Protein AF-A0A2D4NK34-F1 (afdb_monomer)

Radius of gyration: 17.91 Å; Cα contacts (8 Å, |Δi|>4): 141; chains: 1; bounding box: 35×39×52 Å

Mean predicted aligned error: 7.27 Å

Nearest PDB structures (foldseek):
  4d4g-assembly1_A  TM=7.887E-01  e=6.714E-03  Planktothrix agardhii
  5ja1-assembly1_A  TM=7.397E-01  e=1.393E-02  Escherichia coli K-12
  5ja2-assembly1_A  TM=7.345E-01  e=1.473E-02  Escherichia coli K-12
  4dg8-assembly1_A  TM=6.277E-01  e=9.945E-03  Pseudomonas aeruginosa PAO1
  2vsq-assembly1_A  TM=4.769E-01  e=7.512E-03  Bacillus subtilis

Structure (mmCIF, N/CA/C/O backbone):
data_AF-A0A2D4NK34-F1
#
_entry.id   AF-A0A2D4NK34-F1
#
loop_
_atom_site.group_PDB
_atom_site.id
_atom_site.type_symbol
_atom_site.label_atom_id
_atom_site.label_alt_id
_atom_site.label_comp_id
_atom_site.label_asym_id
_atom_site.label_entity_id
_atom_site.label_seq_id
_atom_site.pdbx_PDB_ins_code
_atom_site.Cartn_x
_atom_site.Cartn_y
_atom_site.Cartn_z
_atom_site.occupancy
_atom_site.B_iso_or_equiv
_atom_site.auth_seq_id
_atom_site.auth_comp_id
_atom_site.auth_asym_id
_atom_site.auth_atom_id
_atom_site.pdbx_PDB_model_num
ATOM 1 N N . VAL A 1 1 ? -7.412 9.549 24.185 1.00 51.38 1 VAL A N 1
ATOM 2 C CA . VAL A 1 1 ? -6.740 9.141 22.927 1.00 51.38 1 VAL A CA 1
ATOM 3 C C . VAL A 1 1 ? -5.650 10.134 22.514 1.00 51.38 1 VAL A C 1
ATOM 5 O O . VAL A 1 1 ? -4.539 9.697 22.290 1.00 51.38 1 VAL A O 1
ATOM 8 N N . GLN A 1 2 ? -5.873 11.460 22.522 1.00 53.38 2 GLN A N 1
ATOM 9 C CA . GLN A 1 2 ? -4.809 12.443 22.195 1.00 53.38 2 GLN A CA 1
ATOM 10 C C . GLN A 1 2 ? -3.695 12.633 23.252 1.00 53.38 2 GLN A C 1
ATOM 12 O O . GLN A 1 2 ? -2.716 13.321 22.980 1.00 53.38 2 GLN A O 1
ATOM 17 N N . SER A 1 3 ? -3.830 12.056 24.449 1.00 61.41 3 SER A N 1
ATOM 18 C CA . SER A 1 3 ? -2.862 12.182 25.550 1.00 61.41 3 SER A CA 1
ATOM 19 C C . SER A 1 3 ? -1.783 11.094 25.569 1.00 61.41 3 SER A C 1
ATOM 21 O O . SER A 1 3 ? -0.852 11.203 26.359 1.00 61.41 3 SER A O 1
ATOM 23 N N . ASP A 1 4 ? -1.920 10.047 24.749 1.00 72.12 4 ASP A N 1
ATOM 24 C CA . ASP A 1 4 ? -0.941 8.964 24.631 1.00 72.12 4 ASP A CA 1
ATOM 25 C C . ASP A 1 4 ? -0.081 9.197 23.375 1.00 72.12 4 ASP A C 1
ATOM 27 O O . ASP A 1 4 ? -0.605 9.106 22.259 1.00 72.12 4 ASP A O 1
ATOM 31 N N . PRO A 1 5 ? 1.221 9.509 23.525 1.00 68.56 5 PRO A N 1
ATOM 32 C CA . PRO A 1 5 ? 2.119 9.748 22.399 1.00 68.56 5 PRO A CA 1
ATOM 33 C C . PRO A 1 5 ? 2.187 8.577 21.414 1.00 68.56 5 PRO A C 1
ATOM 35 O O . PRO A 1 5 ? 2.393 8.804 20.226 1.00 68.56 5 PRO A O 1
ATOM 38 N N . LEU A 1 6 ? 1.982 7.337 21.875 1.00 70.69 6 LEU A N 1
ATOM 39 C CA . LEU A 1 6 ? 2.080 6.141 21.030 1.00 70.69 6 LEU A CA 1
ATOM 40 C C . LEU A 1 6 ? 0.896 5.982 20.071 1.00 70.69 6 LEU A C 1
ATOM 42 O O . LEU A 1 6 ? 1.003 5.280 19.069 1.00 70.69 6 LEU A O 1
ATOM 46 N N . GLN A 1 7 ? -0.231 6.630 20.365 1.00 68.75 7 GLN A N 1
ATOM 47 C CA . GLN A 1 7 ? -1.444 6.567 19.545 1.00 68.75 7 GLN A CA 1
ATOM 48 C C . GLN A 1 7 ? -1.642 7.834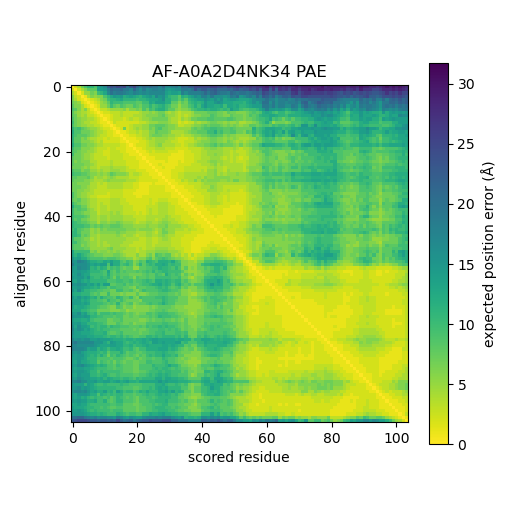 18.707 1.00 68.75 7 GLN A C 1
ATOM 50 O O . GLN A 1 7 ? -2.658 7.978 18.021 1.00 68.75 7 GLN A O 1
ATOM 55 N N . ARG A 1 8 ? -0.691 8.777 18.763 1.00 73.69 8 ARG A N 1
ATOM 56 C CA . ARG A 1 8 ? -0.810 10.070 18.097 1.00 73.69 8 ARG A CA 1
ATOM 57 C C . ARG A 1 8 ? -0.196 10.019 16.702 1.00 73.69 8 ARG A C 1
ATOM 59 O O . ARG A 1 8 ? 0.990 9.777 16.531 1.00 73.69 8 ARG A O 1
ATOM 66 N N . PHE A 1 9 ? -1.012 10.311 15.695 1.00 81.38 9 PHE A N 1
ATOM 67 C CA . PHE A 1 9 ? -0.519 10.623 14.359 1.00 81.38 9 PHE A CA 1
ATOM 68 C C . PHE A 1 9 ? -0.089 12.095 14.316 1.00 81.38 9 PHE A C 1
ATOM 70 O O . PHE A 1 9 ? -0.936 12.986 14.351 1.00 81.38 9 PHE A O 1
ATOM 77 N N . ASP A 1 10 ? 1.219 12.348 14.248 1.00 83.06 10 ASP A N 1
ATOM 78 C CA . ASP A 1 10 ? 1.786 13.708 14.221 1.00 83.06 10 ASP A CA 1
ATOM 79 C C . ASP A 1 10 ? 1.606 14.428 12.875 1.00 83.06 10 ASP A C 1
ATOM 81 O O . ASP A 1 10 ? 1.785 15.642 12.782 1.00 83.06 10 ASP A O 1
ATOM 85 N N . GLY A 1 11 ? 1.198 13.691 11.840 1.00 84.88 11 GLY A N 1
ATOM 86 C CA . GLY A 1 11 ? 1.027 14.213 10.494 1.00 84.88 11 GLY A CA 1
ATOM 87 C C . GLY A 1 11 ? 2.271 14.069 9.622 1.00 84.88 11 GLY A C 1
ATOM 88 O O . GLY A 1 11 ? 3.400 13.914 10.076 1.00 84.88 11 GLY A O 1
ATOM 89 N N . TYR A 1 12 ? 2.039 14.124 8.321 1.00 83.88 12 TYR A N 1
ATOM 90 C CA . TYR A 1 12 ? 3.038 14.339 7.292 1.00 83.88 12 TYR A CA 1
ATOM 91 C C . TYR A 1 12 ? 3.352 15.829 7.142 1.00 83.88 12 TYR A C 1
ATOM 93 O O . TYR A 1 12 ? 2.527 16.694 7.452 1.00 83.88 12 TYR A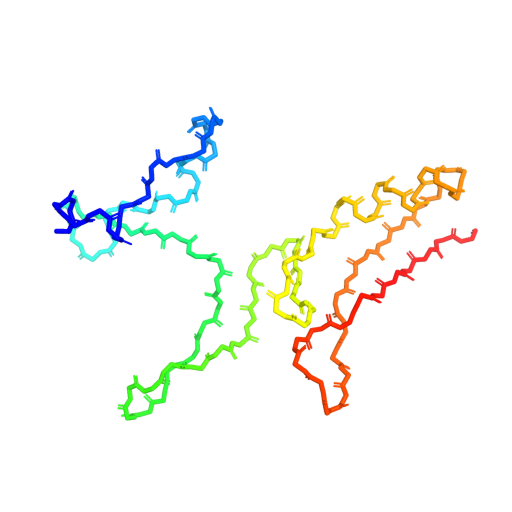 O 1
ATOM 101 N N . LEU A 1 13 ? 4.520 16.108 6.556 1.00 85.38 13 LEU A N 1
ATOM 102 C CA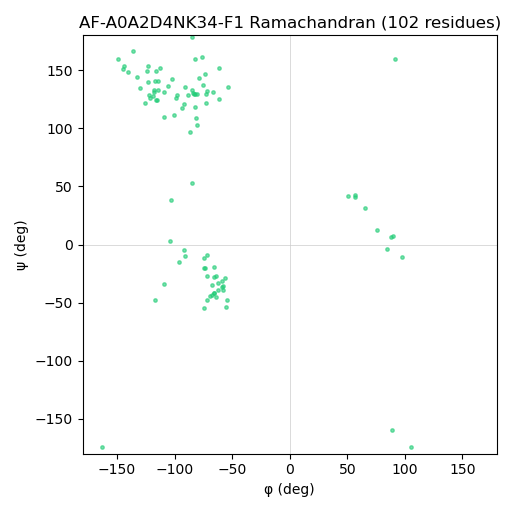 . LEU A 1 13 ? 4.937 17.454 6.148 1.00 85.38 13 LEU A CA 1
ATOM 103 C C . LEU A 1 13 ? 3.947 18.091 5.160 1.00 85.38 13 LEU A C 1
ATOM 105 O O . LEU A 1 13 ? 3.700 19.292 5.211 1.00 85.38 13 LEU A O 1
ATOM 109 N N . ASN A 1 14 ? 3.357 17.287 4.270 1.00 85.19 14 ASN A N 1
ATOM 110 C CA . ASN A 1 14 ? 2.273 17.742 3.410 1.00 85.19 14 ASN A CA 1
ATOM 111 C C . ASN A 1 14 ? 0.947 17.716 4.185 1.00 85.19 14 ASN A C 1
ATOM 113 O O . ASN A 1 14 ? 0.325 16.665 4.348 1.00 85.19 14 ASN A O 1
ATOM 117 N N . HIS A 1 15 ? 0.490 18.891 4.611 1.00 82.19 15 HIS A N 1
ATOM 118 C CA . HIS A 1 15 ? -0.750 19.039 5.368 1.00 82.19 15 HIS A CA 1
ATOM 119 C C . HIS A 1 15 ? -1.999 18.526 4.637 1.00 82.19 15 HIS A C 1
ATOM 121 O O . HIS A 1 15 ? -2.907 18.007 5.289 1.00 82.19 15 HIS A O 1
ATOM 127 N N . GLU A 1 16 ? -2.059 18.603 3.305 1.00 86.31 16 GLU A N 1
ATOM 128 C CA . GLU A 1 16 ? -3.206 18.077 2.555 1.00 86.31 16 GLU A CA 1
ATOM 129 C C . GLU A 1 16 ? -3.289 16.549 2.638 1.00 86.31 16 GLU A C 1
ATOM 131 O O . GLU A 1 16 ? -4.383 15.983 2.725 1.00 86.31 16 GLU A O 1
ATOM 136 N N . ALA A 1 17 ? -2.140 15.868 2.682 1.00 83.81 17 ALA A N 1
ATOM 137 C CA . ALA A 1 17 ? -2.085 14.418 2.839 1.00 83.81 17 ALA A CA 1
ATOM 138 C C . ALA A 1 17 ? -2.615 13.965 4.212 1.00 83.81 17 ALA A C 1
ATOM 140 O O . ALA A 1 17 ? -3.180 12.876 4.325 1.00 83.81 17 ALA A O 1
ATOM 141 N N . ASN A 1 18 ? -2.513 14.814 5.240 1.00 84.38 18 ASN A N 1
ATOM 142 C CA . ASN A 1 18 ? -2.996 14.503 6.590 1.00 84.38 18 ASN A CA 1
ATOM 143 C C . ASN A 1 18 ? -4.516 14.368 6.626 1.00 84.38 18 ASN A C 1
ATOM 145 O O . ASN A 1 18 ? -5.042 13.434 7.229 1.00 84.38 18 ASN A O 1
ATOM 149 N N . ASN A 1 19 ? -5.225 15.252 5.921 1.00 85.81 19 ASN A N 1
ATOM 150 C CA . ASN A 1 19 ? -6.684 15.203 5.850 1.00 85.81 19 ASN A CA 1
ATOM 151 C C . ASN A 1 19 ? -7.195 13.932 5.162 1.00 85.81 19 ASN A C 1
ATOM 153 O O . ASN A 1 19 ? -8.281 13.470 5.493 1.00 85.81 19 ASN A O 1
ATOM 157 N N . LYS A 1 20 ? -6.405 13.331 4.263 1.00 86.88 20 LYS A N 1
ATOM 158 C CA . LYS A 1 20 ? -6.744 12.048 3.627 1.00 86.88 20 LYS A CA 1
ATOM 159 C C . LYS A 1 20 ? -6.572 10.847 4.562 1.00 86.88 20 LYS A C 1
ATOM 161 O O . LYS A 1 20 ? -7.142 9.796 4.292 1.00 86.88 20 LYS A O 1
ATOM 166 N N . LYS A 1 21 ? -5.781 10.971 5.635 1.00 88.88 21 LYS A N 1
ATOM 167 C CA . LYS A 1 21 ? -5.520 9.887 6.597 1.00 88.88 21 LYS A CA 1
ATOM 168 C C . LYS A 1 21 ? -6.394 9.922 7.841 1.00 88.88 21 LYS A C 1
ATOM 170 O O . LYS A 1 21 ? -6.447 8.920 8.545 1.00 88.88 21 LYS A O 1
ATOM 175 N N . ILE A 1 22 ? -7.068 11.034 8.116 1.00 90.69 22 ILE A N 1
ATOM 176 C CA . ILE A 1 22 ? -7.919 11.181 9.295 1.00 90.69 22 ILE A CA 1
ATOM 177 C C . ILE A 1 22 ? -9.384 11.202 8.872 1.00 90.69 22 ILE A C 1
ATOM 179 O O . ILE A 1 22 ? -9.860 12.183 8.298 1.00 90.69 22 ILE A O 1
ATOM 183 N N . ALA A 1 23 ? -10.103 10.132 9.203 1.00 91.19 23 ALA A N 1
ATOM 184 C CA . ALA A 1 23 ? -11.558 10.112 9.149 1.00 91.19 23 ALA A CA 1
ATOM 185 C C . ALA A 1 23 ? -12.125 10.822 10.388 1.00 91.19 23 ALA A C 1
ATOM 187 O O . ALA A 1 23 ? -11.556 10.721 11.476 1.00 91.19 23 ALA A O 1
ATOM 188 N N . ARG A 1 24 ? -13.229 11.553 10.219 1.00 91.56 24 ARG A N 1
ATOM 189 C CA . ARG A 1 24 ? -13.935 12.274 11.289 1.00 91.56 24 ARG A CA 1
ATOM 190 C C . ARG A 1 24 ? -15.384 11.808 11.344 1.00 91.56 24 ARG A C 1
ATOM 192 O O . ARG A 1 24 ? -15.908 11.409 10.307 1.00 91.56 24 ARG A O 1
ATOM 199 N N . ASP A 1 25 ? -16.003 11.907 12.515 1.00 93.44 25 ASP A N 1
ATOM 200 C CA . ASP A 1 25 ? -17.408 11.542 12.736 1.00 93.44 25 ASP A CA 1
ATOM 201 C C . ASP A 1 25 ? -17.711 10.072 12.349 1.00 93.44 25 ASP A C 1
ATOM 203 O O . ASP A 1 25 ? -18.707 9.779 11.691 1.00 93.44 25 ASP A O 1
ATOM 207 N N . VAL A 1 26 ? -16.819 9.146 12.715 1.00 93.06 26 VAL A N 1
ATOM 208 C CA . VAL A 1 26 ? -16.822 7.729 12.311 1.00 93.06 26 VAL A CA 1
ATOM 209 C C . VAL A 1 26 ? -17.900 6.930 13.038 1.00 93.06 26 VAL A C 1
ATOM 211 O O . VAL A 1 26 ? -18.719 6.280 12.391 1.00 93.06 26 VAL A O 1
ATOM 214 N N . PHE A 1 27 ? -17.912 6.965 14.373 1.00 92.69 27 PHE A N 1
ATOM 215 C CA . PHE A 1 27 ? -18.954 6.317 15.179 1.00 92.69 27 PHE A CA 1
ATOM 216 C C . PHE A 1 27 ? -19.870 7.354 15.832 1.00 92.69 27 PHE A C 1
ATOM 218 O O . PHE A 1 27 ? -21.068 7.122 15.993 1.00 92.69 27 PHE A O 1
ATOM 225 N N . THR A 1 28 ? -19.312 8.506 16.204 1.00 95.19 28 THR A N 1
ATOM 226 C CA . THR A 1 28 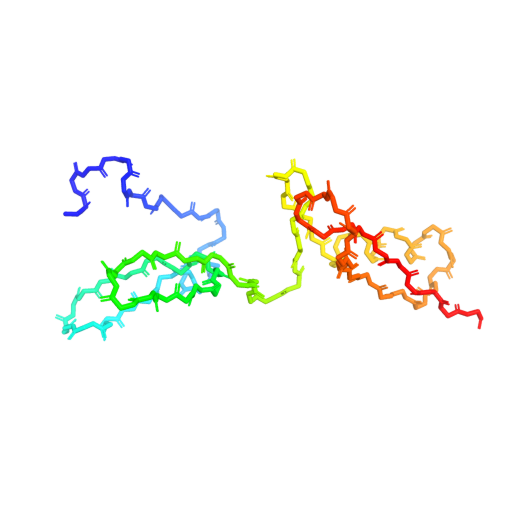? -20.000 9.608 16.878 1.00 95.19 28 THR A CA 1
ATOM 227 C C . THR A 1 28 ? -19.461 10.954 16.416 1.00 95.19 28 THR A C 1
ATOM 229 O O . THR A 1 28 ? -18.293 11.096 16.071 1.00 95.19 28 THR A O 1
ATOM 232 N N . LYS A 1 29 ? -20.306 11.987 16.444 1.00 94.50 29 LYS A N 1
ATOM 233 C CA . LYS A 1 29 ? -19.889 13.329 16.033 1.00 94.50 29 LYS A CA 1
ATOM 234 C C . LYS A 1 29 ? -18.748 13.856 16.917 1.00 94.50 29 LYS A C 1
ATOM 236 O O . LYS A 1 29 ? -18.898 13.949 18.134 1.00 94.50 29 LYS A O 1
ATOM 241 N N . GLY A 1 30 ? -17.648 14.254 16.290 1.00 90.00 30 GLY A N 1
ATOM 242 C CA . GLY A 1 30 ? -16.432 14.783 16.900 1.00 90.00 30 GLY A CA 1
ATOM 243 C C . GLY A 1 30 ? -15.317 13.756 17.098 1.00 90.00 30 GLY A C 1
ATOM 244 O O . GLY A 1 30 ? -14.194 14.163 17.407 1.00 90.00 30 GLY A O 1
ATOM 245 N N . ASP A 1 31 ? -15.578 12.457 16.918 1.00 90.69 31 ASP A N 1
ATOM 246 C CA . ASP A 1 31 ? -14.518 11.450 16.973 1.00 90.69 31 ASP A CA 1
ATOM 247 C C . ASP A 1 31 ? -13.662 11.450 15.696 1.00 90.69 31 ASP A C 1
ATOM 249 O O . ASP A 1 31 ? -14.021 12.018 14.659 1.00 90.69 31 ASP A O 1
ATOM 253 N N . THR A 1 32 ? -12.468 10.862 15.797 1.00 89.75 32 THR A N 1
ATOM 254 C CA . THR A 1 32 ? -11.557 10.721 14.660 1.00 89.75 32 THR A CA 1
ATOM 255 C C . THR A 1 32 ? -10.874 9.362 14.676 1.00 89.75 32 THR A C 1
ATOM 257 O O . THR A 1 32 ? -10.601 8.811 15.744 1.00 89.75 32 THR A O 1
ATOM 260 N N . ALA A 1 33 ? -10.578 8.836 13.490 1.00 89.62 33 ALA A N 1
ATOM 261 C CA . ALA A 1 33 ? -9.841 7.592 13.312 1.00 89.62 33 ALA A CA 1
ATOM 262 C C . ALA A 1 33 ? -8.739 7.762 12.264 1.00 89.62 33 ALA A C 1
ATOM 264 O O . ALA A 1 33 ? -8.911 8.456 11.259 1.00 89.62 33 ALA A O 1
ATOM 265 N N . TYR A 1 34 ? -7.608 7.097 12.493 1.00 90.12 34 TYR A N 1
ATOM 266 C CA . TYR A 1 34 ? -6.536 7.005 11.512 1.00 90.12 34 TYR A CA 1
ATOM 267 C C . TYR A 1 34 ? -6.822 5.885 10.509 1.00 90.12 34 TYR A C 1
ATOM 269 O O . TYR A 1 34 ? -7.088 4.743 10.885 1.00 90.12 34 TYR A O 1
ATOM 277 N N . LEU A 1 35 ? -6.730 6.207 9.223 1.00 90.06 35 LEU A N 1
ATOM 278 C CA . LEU A 1 35 ? -6.914 5.267 8.125 1.00 90.06 35 LEU A CA 1
ATOM 279 C C . LEU A 1 35 ? -5.587 4.564 7.808 1.00 90.06 35 LEU A C 1
ATOM 281 O O . LEU A 1 35 ? -4.754 5.077 7.047 1.00 90.06 35 LEU A O 1
ATOM 285 N N . SER A 1 36 ? -5.403 3.361 8.364 1.00 86.69 36 SER A N 1
ATOM 286 C CA . SER A 1 36 ? -4.218 2.526 8.104 1.00 86.69 36 SER A CA 1
ATOM 287 C C . SER A 1 36 ? -4.056 2.193 6.618 1.00 86.69 36 SER A C 1
ATOM 289 O O . SER A 1 36 ? -2.941 2.227 6.100 1.00 86.69 36 SER A O 1
ATOM 291 N N . GLY A 1 37 ? -5.175 1.970 5.918 1.00 85.94 37 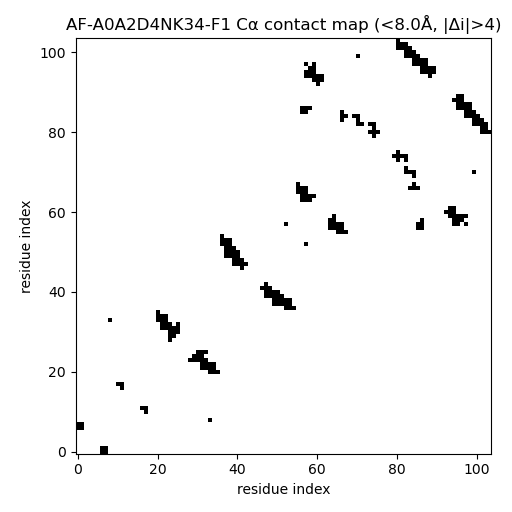GLY A N 1
ATOM 292 C CA . GLY A 1 37 ? -5.210 1.479 4.538 1.00 85.94 37 GLY A CA 1
ATOM 293 C C . GLY A 1 37 ? -5.197 -0.049 4.431 1.00 85.94 37 GLY A C 1
ATOM 294 O O . GLY A 1 37 ? -5.109 -0.572 3.323 1.00 85.94 37 GLY A O 1
ATOM 295 N N . ASP A 1 38 ? -5.286 -0.759 5.559 1.00 87.19 38 ASP A N 1
ATOM 296 C CA . ASP A 1 38 ? -5.381 -2.217 5.601 1.00 87.19 38 ASP A CA 1
ATOM 297 C C . ASP A 1 38 ? -6.851 -2.663 5.592 1.00 87.19 38 ASP A C 1
ATOM 299 O O . ASP A 1 38 ? -7.688 -2.134 6.325 1.00 87.19 38 ASP A O 1
ATOM 303 N N . VAL A 1 39 ? -7.153 -3.671 4.779 1.00 88.75 39 VAL A N 1
ATOM 304 C CA . VAL A 1 39 ? -8.432 -4.379 4.767 1.00 88.75 39 VAL A CA 1
ATOM 305 C C . VAL A 1 39 ? -8.293 -5.595 5.669 1.00 88.75 39 VAL A C 1
ATOM 307 O O . VAL A 1 39 ? -7.496 -6.498 5.399 1.00 88.75 39 VAL A O 1
ATOM 310 N N . LEU A 1 40 ? -9.083 -5.619 6.738 1.00 92.12 40 LEU A N 1
ATOM 311 C CA . LEU A 1 40 ? -9.102 -6.695 7.722 1.00 92.12 40 LEU A CA 1
ATOM 312 C C . LEU A 1 40 ? -10.437 -7.442 7.659 1.00 92.12 40 LEU A C 1
ATOM 314 O O . LEU A 1 40 ? -11.467 -6.858 7.319 1.00 92.12 40 LEU A O 1
ATOM 318 N N . VAL A 1 41 ? -10.427 -8.724 8.016 1.00 94.62 41 VAL A N 1
ATOM 319 C CA . VAL A 1 41 ? -11.645 -9.493 8.301 1.00 94.62 41 VAL A CA 1
ATOM 320 C C . VAL A 1 41 ? -11.620 -9.935 9.759 1.00 94.62 41 VAL A C 1
ATOM 322 O O . VAL A 1 41 ? -10.559 -10.279 10.275 1.00 94.62 41 VAL A O 1
ATOM 325 N N . MET A 1 42 ? -12.774 -9.901 10.418 1.00 97.25 42 MET A N 1
ATOM 326 C CA . MET A 1 42 ? -12.931 -10.355 11.798 1.00 97.25 42 MET A CA 1
ATOM 327 C C . MET A 1 42 ? -13.661 -11.698 11.810 1.00 97.25 42 MET A C 1
ATOM 329 O O . MET A 1 42 ? -14.626 -11.858 11.059 1.00 97.25 42 MET A O 1
ATOM 333 N N . ASP A 1 43 ? -13.206 -12.650 12.622 1.00 96.50 43 ASP A N 1
ATOM 334 C CA . ASP A 1 43 ? -13.939 -13.899 12.854 1.00 96.50 43 ASP A CA 1
ATOM 335 C C . ASP A 1 43 ? -15.007 -13.761 13.958 1.00 96.50 43 ASP A C 1
ATOM 337 O O . ASP A 1 43 ? -15.177 -12.704 14.567 1.00 96.50 43 ASP A O 1
ATOM 341 N N . GLU A 1 44 ? -15.742 -14.844 14.226 1.00 97.19 44 GLU A N 1
ATOM 342 C CA . GLU A 1 44 ? -16.797 -14.882 15.252 1.00 97.19 44 GLU A CA 1
ATOM 343 C C . GLU A 1 44 ? -16.265 -14.724 16.688 1.00 97.19 44 GLU A C 1
ATOM 345 O O . GLU A 1 44 ? -17.025 -14.376 17.591 1.00 97.19 44 GLU A O 1
ATOM 350 N N . LEU A 1 45 ? -14.967 -14.963 16.908 1.00 97.25 45 LEU A N 1
ATOM 351 C CA . LEU A 1 45 ? -14.300 -14.818 18.205 1.00 97.25 45 LEU A CA 1
ATOM 352 C C . LEU A 1 45 ? -13.693 -13.416 18.398 1.00 97.25 45 LEU A C 1
ATOM 354 O O . LEU A 1 45 ? -13.193 -13.110 19.481 1.00 97.25 45 LEU A O 1
ATOM 358 N N . GLY A 1 46 ? -13.754 -12.558 17.375 1.00 96.19 46 GLY A N 1
ATOM 359 C CA . GLY A 1 46 ? -13.248 -11.188 17.403 1.00 96.19 46 GLY A CA 1
ATOM 360 C C . GLY A 1 46 ? -11.786 -11.033 16.973 1.00 96.19 46 GLY A C 1
ATOM 361 O O . GLY A 1 46 ? -11.237 -9.934 17.092 1.00 96.19 46 GLY A O 1
ATOM 362 N N . TYR A 1 47 ? -11.136 -12.085 16.467 1.00 95.00 47 TYR A N 1
ATOM 363 C CA . TYR A 1 47 ? -9.772 -11.991 15.944 1.00 95.00 47 TYR A CA 1
ATOM 364 C C . TYR A 1 47 ? -9.756 -11.317 14.573 1.00 95.00 47 TYR A C 1
ATOM 366 O O . TYR A 1 47 ? -10.583 -11.602 13.709 1.00 95.00 47 TYR A O 1
ATOM 374 N N . LEU A 1 48 ? -8.785 -10.423 14.369 1.00 94.19 48 LEU A N 1
ATOM 375 C CA . LEU A 1 48 ? -8.590 -9.690 13.121 1.00 94.19 48 LEU A CA 1
ATOM 376 C C . LEU A 1 48 ? -7.516 -10.352 12.257 1.00 94.19 48 LEU A C 1
ATOM 378 O O . LEU A 1 48 ? -6.386 -10.559 12.701 1.00 94.19 48 LEU A O 1
ATOM 382 N N . TYR A 1 49 ? -7.852 -10.596 10.994 1.00 88.38 49 TYR A N 1
ATOM 383 C CA . TYR A 1 49 ? -6.961 -11.170 9.993 1.00 88.38 49 TYR A CA 1
ATOM 384 C C . TYR A 1 49 ? -6.749 -10.187 8.849 1.00 88.38 49 TYR A C 1
ATOM 386 O O . TYR A 1 49 ? -7.700 -9.624 8.302 1.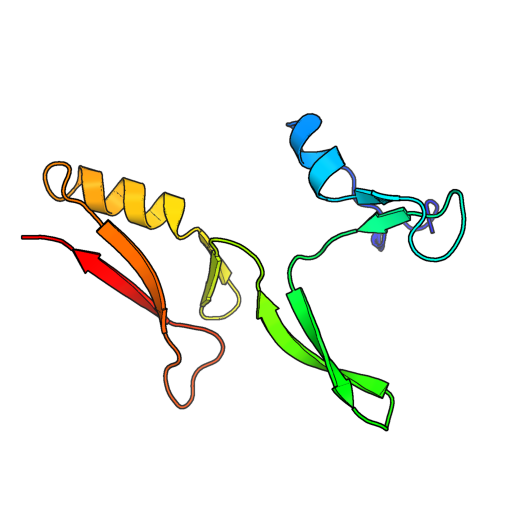00 88.38 49 TYR A O 1
ATOM 394 N N . PHE A 1 50 ? -5.488 -10.003 8.466 1.00 84.38 50 PHE A N 1
ATOM 395 C CA . PHE A 1 50 ? -5.123 -9.194 7.311 1.00 84.38 50 PHE A CA 1
ATOM 396 C C . PHE A 1 50 ? -5.609 -9.848 6.016 1.00 84.38 50 PHE A C 1
ATOM 398 O O . PHE A 1 50 ? -5.363 -11.034 5.791 1.00 84.38 50 PHE A O 1
ATOM 405 N N . ARG A 1 51 ? -6.278 -9.070 5.159 1.00 83.25 51 ARG A N 1
ATOM 406 C CA . ARG A 1 51 ? -6.809 -9.556 3.883 1.00 83.25 51 ARG A CA 1
ATOM 407 C C . ARG A 1 51 ? -6.178 -8.873 2.680 1.00 83.25 51 ARG A C 1
ATOM 409 O O . ARG A 1 51 ? -5.777 -9.569 1.752 1.00 83.25 51 ARG A O 1
ATOM 416 N N . ASP A 1 52 ? -6.086 -7.546 2.683 1.00 78.19 52 ASP A N 1
ATOM 417 C CA . ASP A 1 52 ? -5.383 -6.808 1.628 1.00 78.19 52 ASP A CA 1
ATOM 418 C C . ASP A 1 52 ? -5.056 -5.367 2.045 1.00 78.19 52 ASP A C 1
ATOM 420 O O . ASP A 1 52 ? -5.310 -4.969 3.182 1.00 78.19 52 ASP A O 1
ATOM 424 N N . ARG A 1 53 ? -4.525 -4.570 1.113 1.00 77.94 53 ARG A N 1
ATOM 425 C CA . ARG A 1 53 ? -4.426 -3.112 1.232 1.00 77.94 53 ARG A CA 1
ATOM 426 C C . ARG A 1 53 ? -5.236 -2.380 0.181 1.00 77.94 53 ARG A C 1
ATOM 428 O O . ARG A 1 53 ? -5.382 -2.830 -0.949 1.00 77.94 53 ARG A O 1
ATOM 435 N N . THR A 1 54 ? -5.708 -1.202 0.561 1.00 79.62 54 THR A N 1
ATOM 436 C CA . THR A 1 54 ? -6.288 -0.239 -0.372 1.00 79.62 54 THR A CA 1
ATOM 437 C C . THR A 1 54 ? -5.193 0.660 -0.946 1.00 79.62 54 THR A C 1
ATOM 439 O O . THR A 1 54 ? -4.452 1.280 -0.179 1.00 79.62 54 THR A O 1
ATOM 442 N N . GLY A 1 55 ? -5.143 0.784 -2.273 1.00 78.75 55 GLY A N 1
ATOM 443 C CA . GLY A 1 55 ? -4.248 1.691 -2.998 1.00 78.75 55 GLY A CA 1
ATOM 444 C C . GLY A 1 55 ? -3.069 1.001 -3.689 1.00 78.75 55 GLY A C 1
ATOM 445 O O . GLY A 1 55 ? -2.949 -0.221 -3.683 1.00 78.75 55 GLY A O 1
ATOM 446 N N . ASP A 1 56 ? -2.185 1.819 -4.255 1.00 83.44 56 ASP A N 1
ATOM 447 C CA . ASP A 1 56 ? -1.098 1.424 -5.162 1.00 83.44 56 ASP A CA 1
ATOM 448 C C . ASP A 1 56 ? 0.171 0.986 -4.401 1.00 83.44 56 ASP A C 1
ATOM 450 O O . ASP A 1 56 ? 1.270 1.523 -4.562 1.00 83.44 56 ASP A O 1
ATOM 454 N N . THR A 1 57 ? 0.008 0.036 -3.473 1.00 88.94 57 THR A N 1
ATOM 455 C CA . THR A 1 57 ? 1.119 -0.513 -2.677 1.00 88.94 57 THR A CA 1
ATOM 456 C C . THR A 1 57 ? 0.942 -2.001 -2.400 1.00 88.94 57 THR A C 1
ATOM 458 O O . THR A 1 57 ? -0.176 -2.503 -2.298 1.00 88.94 57 THR A O 1
ATOM 461 N N . PHE A 1 58 ? 2.049 -2.709 -2.189 1.00 90.06 58 PHE A N 1
ATOM 462 C CA . PHE A 1 58 ? 2.044 -4.059 -1.621 1.00 90.06 58 PHE A CA 1
ATOM 463 C C . PHE A 1 58 ? 3.145 -4.201 -0.564 1.00 90.06 58 PHE A C 1
ATOM 465 O O . PHE A 1 58 ? 4.009 -3.335 -0.441 1.00 90.06 58 PHE A O 1
ATOM 472 N N . ARG A 1 59 ? 3.106 -5.273 0.237 1.00 88.75 59 ARG A N 1
ATOM 473 C CA . ARG A 1 59 ? 4.154 -5.574 1.224 1.00 88.75 59 ARG A CA 1
ATOM 474 C C . ARG A 1 59 ? 4.970 -6.780 0.807 1.00 88.75 59 ARG A C 1
ATOM 476 O O . ARG A 1 59 ? 4.383 -7.817 0.517 1.00 88.75 59 ARG A O 1
ATOM 483 N N . TRP A 1 60 ? 6.292 -6.671 0.850 1.00 91.19 60 TRP A N 1
ATOM 484 C CA . TRP A 1 60 ? 7.202 -7.791 0.616 1.00 91.19 60 TRP A CA 1
ATOM 485 C C . TRP A 1 60 ? 8.163 -7.918 1.790 1.00 91.19 60 TRP A C 1
ATOM 487 O O . TRP A 1 60 ? 8.868 -6.962 2.104 1.00 91.19 60 TRP A O 1
ATOM 497 N N . LYS A 1 61 ? 8.179 -9.085 2.450 1.00 88.25 61 LYS A N 1
ATOM 498 C CA . LYS A 1 61 ? 9.050 -9.351 3.612 1.00 88.25 61 LYS A CA 1
ATOM 499 C C . LYS A 1 61 ? 8.978 -8.268 4.701 1.00 88.25 61 LYS A C 1
ATOM 501 O O . LYS A 1 61 ? 9.996 -7.854 5.241 1.00 88.25 61 LYS A O 1
ATOM 506 N N . GLY A 1 62 ? 7.774 -7.784 4.994 1.00 85.50 62 GLY A N 1
ATOM 507 C CA . GLY A 1 62 ? 7.561 -6.768 6.023 1.00 85.50 62 GLY A CA 1
ATOM 508 C C . GLY A 1 62 ? 7.767 -5.312 5.576 1.00 85.50 62 GLY A C 1
ATOM 509 O O . GLY A 1 62 ? 7.446 -4.399 6.340 1.00 85.50 62 GLY A O 1
ATOM 510 N N . GLU A 1 63 ? 8.199 -5.071 4.340 1.00 88.88 63 GLU A N 1
ATOM 511 C CA . GLU A 1 63 ? 8.446 -3.724 3.818 1.00 88.88 63 GLU A CA 1
ATOM 512 C C . GLU A 1 63 ? 7.315 -3.250 2.910 1.00 88.88 63 GLU A C 1
ATOM 514 O O . GLU A 1 63 ? 6.746 -4.040 2.158 1.00 88.88 63 GLU A O 1
ATOM 519 N N . ASN A 1 64 ? 6.974 -1.961 2.977 1.00 88.56 64 ASN A N 1
ATOM 520 C CA . ASN A 1 64 ? 5.992 -1.361 2.072 1.00 88.56 64 ASN A CA 1
ATOM 521 C C . ASN A 1 64 ? 6.660 -0.996 0.746 1.0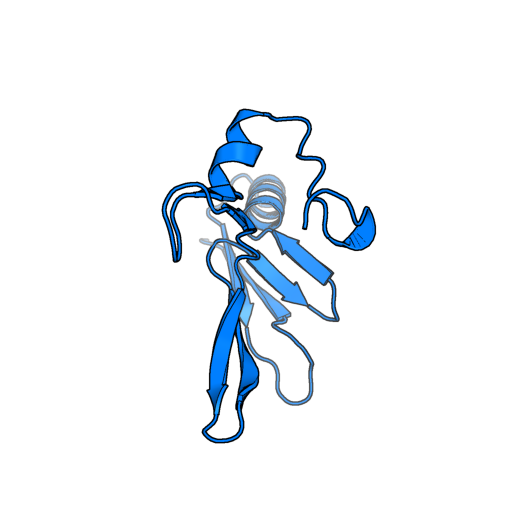0 88.56 64 ASN A C 1
ATOM 523 O O . ASN A 1 64 ? 7.667 -0.293 0.736 1.00 88.56 64 ASN A O 1
ATOM 527 N N . VAL A 1 65 ? 6.058 -1.419 -0.361 1.00 92.81 65 VAL A N 1
ATOM 528 C CA . VAL A 1 65 ? 6.516 -1.122 -1.718 1.00 92.81 65 VAL A CA 1
ATOM 529 C C . VAL A 1 65 ? 5.469 -0.260 -2.415 1.00 92.81 65 VAL A C 1
ATOM 531 O O . VAL A 1 65 ? 4.301 -0.643 -2.492 1.00 92.81 65 VAL A O 1
ATOM 534 N N . SER A 1 66 ? 5.893 0.903 -2.911 1.00 92.50 66 SER A N 1
ATOM 535 C CA . SER A 1 66 ? 5.091 1.802 -3.748 1.00 92.50 66 SER A CA 1
ATOM 536 C C . SER A 1 66 ? 5.136 1.330 -5.197 1.00 92.50 66 SER A C 1
ATOM 538 O O . SER A 1 66 ? 6.219 1.298 -5.785 1.00 92.50 66 SER A O 1
ATOM 540 N N . THR A 1 67 ? 3.996 0.963 -5.791 1.00 93.62 67 THR A N 1
ATOM 541 C CA . THR A 1 67 ? 3.993 0.516 -7.195 1.00 93.62 67 THR A CA 1
ATOM 542 C C . THR A 1 67 ? 4.369 1.668 -8.120 1.00 93.62 67 THR A C 1
ATOM 544 O O . THR A 1 67 ? 5.242 1.492 -8.960 1.00 93.62 67 THR A O 1
ATOM 547 N N . THR A 1 68 ? 3.851 2.876 -7.872 1.00 93.31 68 THR A N 1
ATOM 548 C CA . THR A 1 68 ? 4.146 4.083 -8.664 1.00 93.31 68 THR A CA 1
ATOM 549 C C . THR A 1 68 ? 5.635 4.432 -8.704 1.00 93.31 68 THR A C 1
ATOM 551 O O . THR A 1 68 ? 6.160 4.856 -9.734 1.00 93.31 68 THR A O 1
ATOM 554 N N . GLU A 1 69 ? 6.346 4.272 -7.585 1.00 95.25 69 GLU A N 1
ATOM 555 C CA . GLU A 1 69 ? 7.783 4.568 -7.531 1.00 95.25 69 GLU A CA 1
ATOM 556 C C . GLU A 1 69 ? 8.591 3.577 -8.378 1.00 95.25 69 GLU A C 1
ATOM 558 O O . GLU A 1 69 ? 9.492 3.972 -9.131 1.00 95.25 69 GLU A O 1
ATOM 563 N N . VAL A 1 70 ? 8.242 2.291 -8.281 1.00 96.44 70 VAL A N 1
ATOM 564 C CA . VAL A 1 70 ? 8.892 1.223 -9.044 1.00 96.44 70 VAL A CA 1
ATOM 565 C C . VAL A 1 70 ? 8.552 1.350 -10.532 1.00 96.44 70 VAL A C 1
ATOM 567 O O . VAL A 1 70 ? 9.465 1.299 -11.353 1.00 96.44 70 VAL A O 1
ATOM 570 N N . GLU A 1 71 ? 7.288 1.602 -10.884 1.00 96.50 71 GLU A N 1
ATOM 571 C CA . GLU A 1 71 ? 6.826 1.867 -12.257 1.00 96.50 71 GLU A CA 1
ATOM 572 C C . GLU A 1 71 ? 7.594 3.024 -12.885 1.00 96.50 71 GLU A C 1
ATOM 574 O O . GLU A 1 71 ? 8.213 2.861 -13.936 1.00 96.50 71 GLU A O 1
ATOM 579 N N . GLY A 1 72 ? 7.632 4.180 -12.215 1.00 96.12 72 GLY A N 1
ATOM 580 C CA . GLY A 1 72 ? 8.331 5.355 -12.727 1.00 96.12 72 GLY A CA 1
ATOM 581 C C . GLY A 1 72 ? 9.834 5.120 -12.893 1.00 96.12 72 GLY A C 1
ATOM 582 O O . GLY A 1 72 ? 10.452 5.669 -13.805 1.00 96.12 72 GLY A O 1
ATOM 583 N N . THR A 1 73 ? 10.437 4.298 -12.033 1.00 97.12 73 THR A N 1
ATOM 584 C CA . THR A 1 73 ? 11.856 3.934 -12.142 1.00 97.12 73 THR A CA 1
ATOM 585 C C . THR A 1 73 ? 12.112 2.997 -13.316 1.00 97.12 73 THR A C 1
ATOM 587 O O . THR A 1 73 ? 13.013 3.265 -14.112 1.00 97.12 73 THR A O 1
ATOM 590 N N . LEU A 1 74 ? 11.312 1.940 -13.462 1.00 96.62 74 LEU A N 1
ATOM 591 C CA . LEU A 1 74 ? 11.428 0.991 -14.568 1.00 96.62 74 LEU A CA 1
ATOM 592 C C . LEU A 1 74 ? 11.140 1.654 -15.914 1.00 96.62 74 LEU A C 1
ATOM 594 O O . LEU A 1 74 ? 11.931 1.489 -16.837 1.00 96.62 74 LEU A O 1
ATOM 598 N N . SER A 1 75 ? 10.085 2.466 -16.004 1.00 96.69 75 SER A N 1
ATOM 599 C CA . SER A 1 75 ? 9.739 3.212 -17.217 1.00 96.69 75 SER A CA 1
ATOM 600 C C . SER A 1 75 ? 10.925 4.052 -17.704 1.00 96.69 75 SER A C 1
ATOM 602 O O . SER A 1 75 ? 11.338 3.930 -18.855 1.00 96.69 75 SER A O 1
ATOM 604 N N . ARG A 1 76 ? 11.586 4.810 -16.814 1.00 96.44 76 ARG A N 1
ATOM 605 C CA . ARG A 1 76 ? 12.784 5.596 -17.175 1.00 96.44 76 ARG A CA 1
ATOM 606 C C . ARG A 1 76 ? 13.961 4.740 -17.652 1.00 96.44 76 ARG A C 1
ATOM 608 O O . ARG A 1 76 ? 14.674 5.159 -18.559 1.00 96.44 76 ARG A O 1
ATOM 615 N N . LEU A 1 77 ? 14.191 3.579 -17.037 1.00 96.38 77 LEU A N 1
ATOM 616 C CA . LEU A 1 77 ? 15.281 2.670 -17.421 1.00 96.38 77 LEU A CA 1
ATOM 617 C C . LEU A 1 77 ? 15.017 1.969 -18.760 1.00 96.38 77 LEU A C 1
ATOM 619 O O . LEU A 1 77 ? 15.961 1.611 -19.460 1.00 96.38 77 LEU A O 1
ATOM 623 N N . LEU A 1 78 ? 13.745 1.799 -19.116 1.00 95.31 78 LEU A N 1
ATOM 624 C CA . LEU A 1 78 ? 13.281 1.096 -20.309 1.00 95.31 78 LEU A CA 1
ATOM 625 C C . LEU A 1 78 ? 12.832 2.075 -21.402 1.00 95.31 78 LEU A C 1
ATOM 627 O O . LEU A 1 78 ? 11.855 1.832 -22.097 1.00 95.31 78 LEU A O 1
ATOM 631 N N . SER A 1 79 ? 13.539 3.198 -21.557 1.00 95.38 79 SER A N 1
ATOM 632 C CA . SER A 1 79 ? 13.272 4.194 -22.609 1.00 95.38 79 SER A CA 1
ATOM 633 C C . SER A 1 79 ? 11.839 4.747 -22.610 1.00 95.38 79 SER A C 1
ATOM 635 O O . SER A 1 79 ? 11.265 4.975 -23.670 1.00 95.38 79 SER A O 1
ATOM 637 N N . MET A 1 80 ? 11.285 5.010 -21.424 1.00 94.00 80 MET A N 1
ATOM 638 C CA . MET A 1 80 ? 9.914 5.497 -21.219 1.00 94.00 80 MET A CA 1
ATOM 639 C C . MET A 1 80 ? 8.825 4.497 -21.641 1.00 94.00 80 MET A C 1
ATOM 641 O O . MET A 1 80 ? 7.745 4.912 -22.051 1.00 94.00 80 MET A O 1
ATOM 645 N N . ALA A 1 81 ? 9.089 3.193 -21.523 1.00 94.62 81 ALA A N 1
ATOM 646 C CA . ALA A 1 81 ? 8.074 2.162 -21.733 1.00 94.62 81 ALA A CA 1
ATOM 647 C C . ALA A 1 81 ? 6.908 2.288 -20.736 1.00 94.62 81 ALA A C 1
ATOM 649 O O . ALA A 1 81 ? 7.090 2.732 -19.593 1.00 94.62 81 ALA A O 1
ATOM 650 N N . ASP A 1 82 ? 5.727 1.836 -21.160 1.00 95.62 82 ASP A N 1
ATOM 651 C CA . ASP A 1 82 ? 4.574 1.666 -20.280 1.00 95.62 82 ASP A CA 1
ATOM 652 C C . ASP A 1 82 ? 4.805 0.452 -19.371 1.00 95.62 82 ASP A C 1
ATOM 654 O O . ASP A 1 82 ? 5.023 -0.673 -19.836 1.00 95.62 82 ASP A O 1
ATOM 658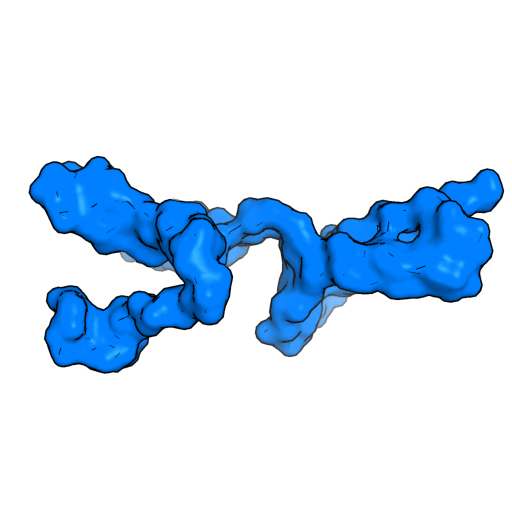 N N . VAL A 1 83 ? 4.776 0.688 -18.057 1.00 96.38 83 VAL A N 1
ATOM 659 C CA . VAL A 1 83 ? 5.055 -0.323 -17.032 1.00 96.38 83 VAL A CA 1
ATOM 660 C C . VAL A 1 83 ? 3.947 -0.322 -15.989 1.00 96.38 83 VAL A C 1
ATOM 662 O O . VAL A 1 83 ? 3.572 0.733 -15.486 1.00 96.38 83 VAL A O 1
ATOM 665 N N . VAL A 1 84 ? 3.480 -1.515 -15.620 1.00 95.50 84 VAL A N 1
ATOM 666 C CA . VAL A 1 84 ? 2.565 -1.730 -14.490 1.00 95.50 84 VAL A CA 1
ATOM 667 C C . VAL A 1 84 ? 3.237 -2.639 -13.471 1.00 95.50 84 VAL A C 1
ATOM 669 O O . VAL A 1 84 ? 3.699 -3.730 -13.822 1.00 95.50 84 VAL A O 1
ATOM 672 N N . VAL A 1 85 ? 3.274 -2.219 -12.206 1.00 95.88 85 VAL A N 1
ATOM 673 C CA . VAL A 1 85 ? 3.862 -2.985 -11.102 1.00 95.88 85 VAL A CA 1
ATOM 674 C C . VAL A 1 85 ? 2.778 -3.391 -10.119 1.00 95.88 85 VAL A C 1
ATOM 676 O O . VAL A 1 85 ? 1.962 -2.586 -9.684 1.00 95.88 85 VAL A O 1
ATOM 679 N N . TYR A 1 86 ? 2.788 -4.656 -9.715 1.00 92.88 86 TYR A N 1
ATOM 680 C CA . TYR A 1 86 ? 1.826 -5.185 -8.756 1.00 92.88 86 TYR A CA 1
ATOM 681 C C . TYR A 1 86 ? 2.436 -6.305 -7.919 1.00 92.88 86 TYR A C 1
ATOM 683 O O . TYR A 1 86 ? 3.439 -6.922 -8.277 1.00 92.88 86 TYR A O 1
ATOM 691 N N . GLY A 1 87 ? 1.821 -6.561 -6.767 1.00 92.75 87 GLY A N 1
ATOM 692 C CA . GLY A 1 87 ? 2.214 -7.653 -5.890 1.00 92.75 87 GLY A CA 1
ATOM 693 C C . GLY A 1 87 ? 1.558 -8.976 -6.294 1.00 92.75 87 GLY A C 1
ATOM 694 O O . GLY A 1 87 ? 0.338 -9.033 -6.447 1.00 92.75 87 GLY A O 1
ATOM 695 N N . VAL A 1 88 ? 2.334 -10.057 -6.367 1.00 93.19 88 VAL A N 1
ATOM 696 C CA . VAL A 1 88 ? 1.848 -11.431 -6.582 1.00 93.19 88 VAL A CA 1
ATOM 697 C C . VAL A 1 88 ? 2.102 -12.318 -5.365 1.00 93.19 88 VAL A C 1
ATOM 699 O O . VAL A 1 88 ? 3.144 -12.232 -4.719 1.00 93.19 88 VAL A O 1
ATOM 702 N N . ALA A 1 89 ? 1.146 -13.187 -5.034 1.00 90.75 89 ALA A N 1
ATOM 703 C CA . ALA A 1 89 ? 1.313 -14.146 -3.946 1.00 90.75 89 ALA A CA 1
ATOM 704 C C . ALA A 1 89 ? 2.293 -15.256 -4.357 1.00 90.75 89 ALA A C 1
ATOM 706 O O . ALA A 1 89 ? 2.127 -15.872 -5.409 1.00 90.75 89 ALA A O 1
ATOM 707 N N . VAL A 1 90 ? 3.288 -15.533 -3.510 1.00 90.94 90 VAL A N 1
ATOM 708 C CA . VAL A 1 90 ? 4.242 -16.633 -3.709 1.00 90.94 90 VAL A CA 1
ATOM 709 C C . VAL A 1 90 ? 4.069 -17.650 -2.575 1.00 90.94 90 VAL A C 1
ATOM 711 O O . VAL A 1 90 ? 4.155 -17.264 -1.403 1.00 90.94 90 VAL A O 1
ATOM 714 N N . PRO A 1 91 ? 3.816 -18.940 -2.881 1.00 92.88 91 PRO A N 1
ATOM 715 C CA . PRO A 1 91 ? 3.630 -19.967 -1.860 1.00 92.88 91 PRO A CA 1
ATOM 716 C C . PRO A 1 91 ? 4.788 -20.023 -0.856 1.00 92.88 91 PRO A C 1
ATOM 718 O O . PRO A 1 91 ? 5.955 -19.984 -1.238 1.00 92.88 91 PRO A O 1
ATOM 721 N N . GLY A 1 92 ? 4.458 -20.135 0.434 1.00 90.81 92 GLY A N 1
ATOM 722 C CA . GLY A 1 92 ? 5.446 -20.240 1.513 1.00 90.81 92 GLY A CA 1
ATOM 723 C C . GLY A 1 92 ? 6.151 -18.930 1.884 1.00 90.81 92 GLY A C 1
ATOM 724 O O . GLY A 1 92 ? 7.141 -18.973 2.609 1.00 90.81 92 GLY A O 1
ATOM 725 N N . THR A 1 93 ? 5.667 -17.776 1.411 1.00 87.94 93 THR A N 1
ATOM 726 C CA . THR A 1 93 ? 6.254 -16.465 1.732 1.00 87.94 93 THR A CA 1
ATOM 727 C C . THR A 1 93 ? 5.234 -15.510 2.344 1.00 87.94 93 THR A C 1
ATOM 729 O O . THR A 1 93 ? 4.043 -15.586 2.051 1.00 87.94 93 THR A O 1
ATOM 732 N N . GLU A 1 94 ? 5.708 -14.612 3.211 1.00 84.19 94 GLU A N 1
ATOM 733 C CA . GLU A 1 94 ? 4.895 -13.529 3.763 1.00 84.19 94 GLU A CA 1
ATOM 734 C C . GLU A 1 94 ? 4.860 -12.335 2.795 1.00 84.19 94 GLU A C 1
ATOM 736 O O . GLU A 1 94 ? 5.899 -11.836 2.347 1.00 84.19 94 GLU A O 1
ATOM 741 N N . GLY A 1 95 ? 3.652 -11.843 2.520 1.00 86.19 95 GLY A N 1
ATOM 742 C CA . GLY A 1 95 ? 3.417 -10.706 1.636 1.00 86.19 95 GLY A CA 1
ATOM 743 C C . GLY A 1 95 ? 3.250 -11.099 0.167 1.00 86.19 95 GLY A C 1
ATOM 744 O O . GLY A 1 95 ? 2.896 -12.229 -0.168 1.00 86.19 95 GLY A O 1
ATOM 745 N N . LYS A 1 96 ? 3.460 -10.126 -0.720 1.00 89.94 96 LYS A N 1
ATOM 746 C CA . LYS A 1 96 ? 3.357 -10.252 -2.175 1.00 89.94 96 LYS A CA 1
ATOM 747 C C . LYS A 1 96 ? 4.700 -9.859 -2.804 1.00 89.94 96 LYS A C 1
ATOM 749 O O . LYS A 1 96 ? 5.238 -8.803 -2.482 1.00 89.94 96 LYS A O 1
ATOM 754 N N . ALA A 1 97 ? 5.253 -10.701 -3.672 1.00 93.75 97 ALA A N 1
ATOM 755 C CA . ALA A 1 97 ? 6.465 -10.386 -4.429 1.00 93.75 97 ALA A CA 1
ATOM 756 C C . ALA A 1 97 ? 6.146 -9.366 -5.529 1.00 93.75 97 ALA A C 1
ATOM 758 O O . ALA A 1 97 ? 5.055 -9.399 -6.091 1.00 93.75 97 ALA A O 1
ATOM 759 N N . GLY A 1 98 ? 7.085 -8.478 -5.854 1.00 94.62 98 GLY A N 1
ATOM 760 C CA . GLY A 1 98 ? 6.893 -7.523 -6.946 1.00 94.62 98 GLY A CA 1
ATOM 761 C C . GLY A 1 98 ? 6.947 -8.196 -8.317 1.00 94.62 98 GLY A C 1
ATOM 762 O O . GLY A 1 98 ? 7.876 -8.952 -8.597 1.00 94.62 98 GLY A O 1
ATOM 763 N N . MET A 1 99 ? 5.971 -7.890 -9.168 1.00 95.94 99 MET A N 1
ATOM 764 C CA . MET A 1 99 ? 5.913 -8.252 -10.584 1.00 95.94 99 MET A CA 1
ATOM 765 C C . MET A 1 99 ? 5.776 -6.975 -11.416 1.00 95.94 99 MET A C 1
ATOM 767 O O . MET A 1 99 ? 5.028 -6.079 -11.029 1.00 95.94 99 MET A O 1
ATOM 771 N N . ALA A 1 100 ? 6.471 -6.905 -12.552 1.00 96.56 100 ALA A N 1
ATOM 772 C CA . ALA A 1 100 ? 6.356 -5.810 -13.510 1.00 96.56 100 ALA A CA 1
ATOM 773 C C . ALA A 1 100 ? 5.931 -6.357 -14.876 1.00 96.56 100 ALA A C 1
ATOM 775 O O . ALA A 1 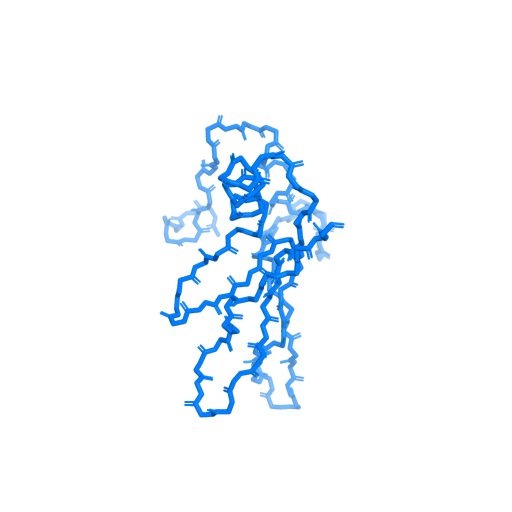100 ? 6.575 -7.260 -15.410 1.00 96.56 100 ALA A O 1
ATOM 776 N N . ALA A 1 101 ? 4.857 -5.807 -15.434 1.00 96.38 101 ALA A N 1
ATOM 777 C CA . ALA A 1 101 ? 4.480 -6.008 -16.826 1.00 96.38 101 ALA A CA 1
ATOM 778 C C . ALA A 1 101 ? 4.966 -4.802 -17.635 1.00 96.38 101 ALA A C 1
ATOM 780 O O . ALA A 1 101 ? 4.661 -3.666 -17.274 1.00 96.38 101 ALA A O 1
ATOM 781 N N . VAL A 1 102 ? 5.732 -5.056 -18.696 1.00 96.06 102 VAL A N 1
ATOM 782 C CA . VAL A 1 102 ? 6.314 -4.035 -19.578 1.00 96.06 102 VAL A CA 1
ATOM 783 C C . VAL A 1 102 ? 5.736 -4.239 -20.971 1.00 96.06 102 VAL A C 1
ATOM 785 O O . VAL A 1 102 ? 5.712 -5.372 -21.456 1.00 96.06 102 VAL A O 1
ATOM 788 N N . VAL A 1 103 ? 5.253 -3.164 -21.585 1.00 89.75 103 VAL A N 1
ATOM 789 C CA . VAL A 1 103 ? 4.809 -3.179 -22.984 1.00 89.75 103 VAL A CA 1
ATOM 790 C C . VAL A 1 103 ? 6.035 -3.064 -23.895 1.00 89.75 103 VAL A C 1
ATOM 792 O O . VAL A 1 103 ? 6.876 -2.195 -23.670 1.00 89.75 103 VAL A O 1
ATOM 795 N N . ASP A 1 104 ? 6.128 -3.969 -24.871 1.00 72.56 104 ASP A N 1
ATOM 796 C CA . ASP A 1 104 ? 7.167 -4.009 -25.916 1.00 72.56 104 ASP A CA 1
ATOM 797 C C . ASP A 1 104 ? 6.828 -3.065 -27.082 1.00 72.56 104 ASP A C 1
ATOM 799 O O . ASP A 1 104 ? 5.636 -3.035 -27.483 1.00 72.56 104 ASP A O 1
#

Secondary structure (DSSP, 8-state):
-TT-GGG-----SSHHHHHHHEEESSSSTT-EEE---EEEEE-TT--EEEEEESSSEEEETTEEEEHHHHHHHHHHHTTT--EEEEEEE-TTSSBEEEEEEE--

pLDDT: mean 88.54, std 8.78, range [51.38, 97.25]

Solvent-accessible surface area (backbone atoms only — not comparable to full-atom values): 6491 Å² total; per-residue (Å²): 110,90,86,41,78,92,70,52,83,89,65,58,93,54,63,73,61,37,61,78,34,48,49,64,49,76,92,43,86,84,40,72,46,78,61,86,46,68,40,68,48,69,53,98,87,68,53,78,41,86,73,49,61,68,69,71,51,39,36,43,79,90,39,83,42,53,24,66,61,52,21,57,51,50,14,62,75,54,79,65,34,60,48,50,44,47,58,41,82,50,92,98,54,69,55,22,49,86,44,75,50,70,62,130

InterPro domains:
  IPR042099 ANL, N-terminal domain [G3DSA:3.40.50.12780] (3-62)

Organism: Micrurus surinamensis (NCBI:txid129470)

Sequence (104 aa):
VQSDPLQRFDGYLNHEANNKKIARDVFTKGDTAYLSGDVLVMDELGYLYFRDRTGDTFRWKGENVSTTEVEGTLSRLLSMADVVVYGVAVPGTEGKAGMAAVVD

Foldseek 3Di:
DCVDPVQDDPDDPPPVVRVVQWDACPPHHGDIDGRPQWDWDADPVGDIDTDAGPDQWWDFPRDIDGQVVVQVVVCVVVVNWHKGWDFDDDPPGPIGDIDIDTDD